Protein AF-A0A5C7YY11-F1 (afdb_monomer_lite)

Structure (mmCIF, N/CA/C/O backbone):
data_AF-A0A5C7YY11-F1
#
_entry.id   AF-A0A5C7YY11-F1
#
loop_
_atom_site.group_PDB
_atom_site.id
_atom_site.type_symbol
_atom_site.label_atom_id
_atom_site.label_alt_id
_atom_site.label_comp_id
_atom_site.label_asym_id
_atom_site.label_entity_id
_atom_site.label_seq_id
_atom_site.pdbx_PDB_ins_code
_atom_site.Cartn_x
_atom_site.Cartn_y
_atom_site.Cartn_z
_atom_site.occupancy
_atom_site.B_iso_or_equiv
_atom_site.auth_seq_id
_atom_site.auth_comp_id
_atom_site.auth_asym_id
_atom_site.auth_atom_id
_atom_site.pdbx_PDB_model_num
ATOM 1 N N . MET A 1 1 ? 0.382 16.682 -21.999 1.00 43.91 1 MET A N 1
ATOM 2 C CA . MET A 1 1 ? 0.088 16.961 -20.575 1.00 43.91 1 MET A CA 1
ATOM 3 C C . MET A 1 1 ? -1.367 17.381 -20.452 1.00 43.91 1 MET A C 1
ATOM 5 O O . MET A 1 1 ? -1.695 18.495 -20.838 1.00 43.91 1 MET A O 1
ATOM 9 N N . SER A 1 2 ? -2.246 16.487 -19.998 1.00 37.97 2 SER A N 1
ATOM 10 C CA . SER A 1 2 ? -3.649 16.832 -19.745 1.00 37.97 2 SER A CA 1
ATOM 11 C C . SER A 1 2 ? -3.827 17.183 -18.272 1.00 37.97 2 SER A C 1
ATOM 13 O O . SER A 1 2 ? -3.555 16.378 -17.385 1.00 37.97 2 SER A O 1
ATOM 15 N N . GLU A 1 3 ? -4.301 18.403 -18.045 1.00 42.25 3 GLU A N 1
ATOM 16 C CA . GLU A 1 3 ? -4.446 19.140 -16.780 1.00 42.25 3 GLU A CA 1
ATOM 17 C C . GLU A 1 3 ? -5.327 18.469 -15.703 1.00 42.25 3 GLU A C 1
ATOM 19 O O . GLU A 1 3 ? -5.557 19.051 -14.650 1.00 42.25 3 GLU A O 1
ATOM 24 N N . HIS A 1 4 ? -5.813 17.241 -15.911 1.00 35.28 4 HIS A N 1
ATOM 25 C CA . HIS A 1 4 ? -6.606 16.513 -14.911 1.00 35.28 4 HIS A CA 1
ATOM 26 C C . HIS A 1 4 ? -5.764 15.752 -13.875 1.00 35.28 4 HIS A C 1
ATOM 28 O O . HIS A 1 4 ? -6.285 15.411 -12.817 1.00 35.28 4 HIS A O 1
ATOM 34 N N . ILE A 1 5 ? -4.474 15.512 -14.140 1.00 45.25 5 ILE A N 1
ATOM 35 C CA . ILE A 1 5 ? -3.565 14.842 -13.188 1.00 45.25 5 ILE A CA 1
ATOM 36 C C . ILE A 1 5 ? -2.929 15.853 -12.214 1.00 45.25 5 ILE A C 1
ATOM 38 O O . ILE A 1 5 ? -2.675 15.520 -11.061 1.00 45.25 5 ILE A O 1
ATOM 42 N N . ALA A 1 6 ? -2.781 17.117 -12.624 1.00 40.50 6 ALA A N 1
ATOM 43 C CA . ALA A 1 6 ? -2.152 18.169 -11.818 1.00 40.50 6 ALA A CA 1
ATOM 44 C C . ALA A 1 6 ? -2.964 18.595 -10.574 1.00 40.50 6 ALA A C 1
ATOM 46 O O . ALA A 1 6 ? -2.430 19.248 -9.687 1.00 40.50 6 ALA A O 1
ATOM 47 N N . ILE A 1 7 ? -4.250 18.232 -10.477 1.00 42.00 7 ILE A N 1
ATOM 48 C CA . ILE A 1 7 ? -5.126 18.685 -9.380 1.00 42.00 7 ILE A CA 1
ATOM 49 C C . ILE A 1 7 ? -4.995 17.801 -8.123 1.00 42.00 7 ILE A C 1
ATOM 51 O O . ILE A 1 7 ? -5.358 18.234 -7.029 1.00 42.00 7 ILE A O 1
ATOM 55 N N . GLU A 1 8 ? -4.443 16.585 -8.222 1.00 43.41 8 GLU A N 1
ATOM 56 C CA . GLU A 1 8 ? -4.210 15.746 -7.032 1.00 43.41 8 GLU A CA 1
ATOM 57 C C . GLU A 1 8 ? -2.836 15.983 -6.370 1.00 43.41 8 GLU A C 1
ATOM 59 O O . GLU A 1 8 ? -2.633 15.541 -5.241 1.00 43.41 8 GLU A O 1
ATOM 64 N N . GLU A 1 9 ? -1.917 16.713 -7.019 1.00 44.56 9 GLU A N 1
ATOM 65 C CA . GLU A 1 9 ? -0.561 16.985 -6.504 1.00 44.56 9 GLU A CA 1
ATOM 66 C C . GLU A 1 9 ? -0.470 18.146 -5.497 1.00 44.56 9 GLU A C 1
ATOM 68 O O . GLU A 1 9 ? 0.557 18.304 -4.843 1.00 44.56 9 GLU A O 1
ATOM 73 N N . GLU A 1 10 ? -1.539 18.923 -5.292 1.00 43.25 10 GLU A N 1
ATOM 74 C CA . GLU A 1 10 ? -1.505 20.114 -4.425 1.00 43.25 10 GLU A CA 1
ATOM 75 C C . GLU A 1 10 ? -2.517 20.063 -3.266 1.00 43.25 10 GLU A C 1
ATOM 77 O O . GLU A 1 10 ? -3.016 21.077 -2.782 1.00 43.25 10 GLU A O 1
ATOM 82 N N . LYS A 1 11 ? -2.840 18.866 -2.768 1.00 47.50 11 LYS A N 1
ATOM 83 C CA . LYS A 1 11 ? -3.270 18.739 -1.368 1.00 47.50 11 LYS A CA 1
ATOM 84 C C . LYS A 1 11 ? -2.050 18.313 -0.572 1.00 47.50 11 LYS A C 1
ATOM 86 O O . LYS A 1 11 ? -1.344 17.425 -1.047 1.00 47.50 11 LYS A O 1
ATOM 91 N N . 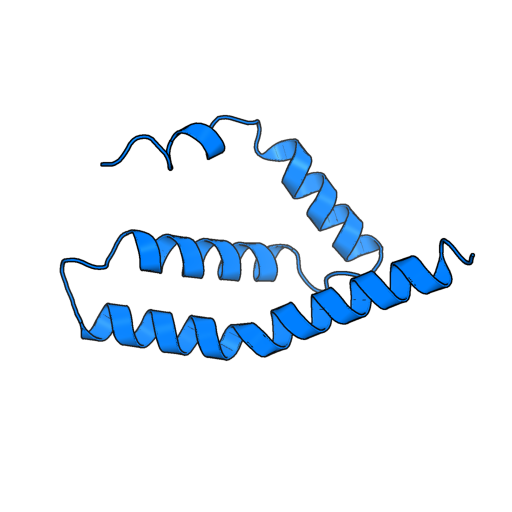PRO A 1 12 ? -1.784 18.909 0.610 1.00 44.78 12 PRO A N 1
ATOM 92 C CA . PRO A 1 12 ? -0.665 18.471 1.437 1.00 44.78 12 PRO A CA 1
ATOM 93 C C . PRO A 1 12 ? -0.723 16.944 1.515 1.00 44.78 12 PRO A C 1
ATOM 95 O O . PRO A 1 12 ? -1.803 16.390 1.687 1.00 44.78 12 PRO A O 1
ATOM 98 N N . SER A 1 13 ? 0.390 16.262 1.267 1.00 51.41 13 SER A N 1
ATOM 99 C CA . SER A 1 13 ? 0.493 14.794 1.219 1.00 51.41 13 SER A CA 1
ATOM 100 C C . SER A 1 13 ? 0.508 14.160 2.623 1.00 51.41 13 SER A C 1
ATOM 102 O O . SER A 1 13 ? 0.348 12.945 2.794 1.00 51.41 13 SER A O 1
ATOM 104 N N . GLU A 1 14 ? 0.641 15.003 3.647 1.00 52.09 14 GLU A N 1
ATOM 105 C CA . GLU A 1 14 ? 0.613 14.667 5.071 1.00 52.09 14 GLU A CA 1
ATOM 106 C C . GLU A 1 14 ? -0.704 14.029 5.581 1.00 52.09 14 GLU A C 1
ATOM 108 O O . GLU A 1 14 ? -0.615 13.035 6.307 1.00 52.09 14 GLU A O 1
ATOM 113 N N . PRO A 1 15 ? -1.924 14.476 5.204 1.00 66.56 15 PRO A N 1
ATOM 114 C CA . PRO A 1 15 ? -3.177 13.923 5.706 1.00 66.56 15 PRO A CA 1
ATOM 115 C C . PRO A 1 15 ? -3.384 12.477 5.258 1.00 66.56 15 PRO A C 1
ATOM 117 O O . PRO A 1 15 ? -3.843 11.657 6.047 1.00 66.56 15 PRO A O 1
ATOM 120 N N . PHE A 1 16 ? -3.038 12.134 4.011 1.00 81.19 16 PHE A N 1
ATOM 121 C CA . PHE A 1 16 ? -3.283 10.781 3.511 1.00 81.19 16 PHE A CA 1
ATOM 122 C C . PHE A 1 16 ? -2.239 9.784 4.022 1.00 81.19 16 PHE A C 1
ATOM 124 O O . PHE A 1 16 ? -2.584 8.656 4.365 1.00 81.19 16 PHE A O 1
ATOM 131 N N . THR A 1 17 ? -0.982 10.212 4.180 1.00 87.50 17 THR A N 1
ATOM 132 C CA . THR A 1 17 ? 0.045 9.377 4.824 1.00 87.50 17 THR A CA 1
ATOM 133 C C . THR A 1 17 ? -0.335 9.049 6.268 1.00 87.50 17 THR A C 1
ATOM 135 O O . THR A 1 17 ? -0.196 7.900 6.683 1.00 87.50 17 THR A O 1
ATOM 138 N N . ALA A 1 18 ? -0.880 10.013 7.018 1.00 90.56 18 ALA A N 1
ATOM 139 C CA . ALA A 1 18 ? -1.375 9.767 8.371 1.00 90.56 18 ALA A CA 1
ATOM 140 C C . ALA A 1 18 ? -2.519 8.737 8.401 1.00 90.56 18 ALA A C 1
ATOM 142 O O . ALA A 1 18 ? -2.536 7.869 9.273 1.00 90.56 18 ALA A O 1
ATOM 143 N N . VAL A 1 19 ? -3.437 8.782 7.427 1.00 92.44 19 VAL A N 1
ATOM 144 C CA . VAL A 1 19 ? -4.494 7.766 7.274 1.00 92.44 19 VAL A CA 1
ATOM 145 C C . VAL A 1 19 ? -3.894 6.385 7.021 1.00 92.44 19 VAL A C 1
ATOM 147 O O . VAL A 1 19 ? -4.283 5.434 7.692 1.00 92.44 19 VAL A O 1
ATOM 150 N N . LEU A 1 20 ? -2.923 6.265 6.113 1.00 94.00 20 LEU A N 1
ATOM 151 C CA . LEU A 1 20 ? -2.276 4.985 5.810 1.00 94.00 20 LEU A CA 1
ATOM 152 C C . LEU A 1 20 ? -1.551 4.409 7.033 1.00 94.00 20 LEU A C 1
ATOM 154 O O . LEU A 1 20 ? -1.743 3.240 7.358 1.00 94.00 20 LEU A O 1
ATOM 158 N N . LEU A 1 21 ? -0.784 5.235 7.752 1.00 94.88 21 LEU A N 1
ATOM 159 C CA . LEU A 1 21 ? -0.102 4.830 8.989 1.00 94.88 21 LEU A CA 1
ATOM 160 C C . LEU A 1 21 ? -1.099 4.388 10.062 1.00 94.88 21 LEU A C 1
ATOM 162 O O . LEU A 1 21 ? -0.864 3.431 10.799 1.00 94.88 21 LEU A O 1
ATOM 166 N N . TYR A 1 22 ? -2.244 5.065 10.146 1.00 94.62 22 TYR A N 1
ATOM 167 C CA . TYR A 1 22 ? -3.301 4.661 11.058 1.00 94.62 22 TYR A CA 1
ATOM 168 C C . TYR A 1 22 ? -3.946 3.333 10.639 1.00 94.62 22 TYR A C 1
ATOM 170 O O . TYR A 1 22 ? -4.132 2.461 11.482 1.00 94.62 22 TYR A O 1
ATOM 178 N N . MET A 1 23 ? -4.224 3.133 9.348 1.00 95.38 23 MET A N 1
ATOM 179 C CA . MET A 1 23 ? -4.743 1.868 8.814 1.00 95.38 23 MET A CA 1
ATOM 180 C C . MET A 1 23 ? -3.778 0.700 9.037 1.00 95.38 23 MET A C 1
ATOM 182 O O . MET A 1 23 ? -4.224 -0.402 9.350 1.00 95.38 23 MET A O 1
ATOM 186 N N . GLU A 1 24 ? -2.473 0.935 8.920 1.00 96.50 24 GLU A N 1
ATOM 187 C CA . GLU A 1 24 ? -1.437 -0.048 9.246 1.00 96.50 24 GLU A CA 1
ATOM 188 C C . GLU A 1 24 ? -1.443 -0.391 10.738 1.00 96.50 24 GLU A C 1
ATOM 190 O O . GLU A 1 24 ? -1.513 -1.561 11.109 1.00 96.50 24 GLU A O 1
ATOM 195 N N . LYS A 1 25 ? -1.508 0.620 11.613 1.00 96.25 25 LYS A N 1
ATOM 196 C CA . LYS A 1 25 ? -1.645 0.412 13.063 1.00 96.25 25 LYS A CA 1
ATOM 197 C C . LYS A 1 25 ? -2.909 -0.374 13.439 1.00 96.25 25 LYS A C 1
ATOM 199 O O . LYS A 1 25 ? -2.895 -1.121 14.415 1.00 96.25 25 LYS A O 1
ATOM 204 N N . LEU A 1 26 ? -3.999 -0.197 12.693 1.00 95.62 26 LEU A N 1
ATOM 205 C CA . LEU A 1 26 ? -5.252 -0.942 12.867 1.00 95.62 26 LEU A CA 1
ATOM 2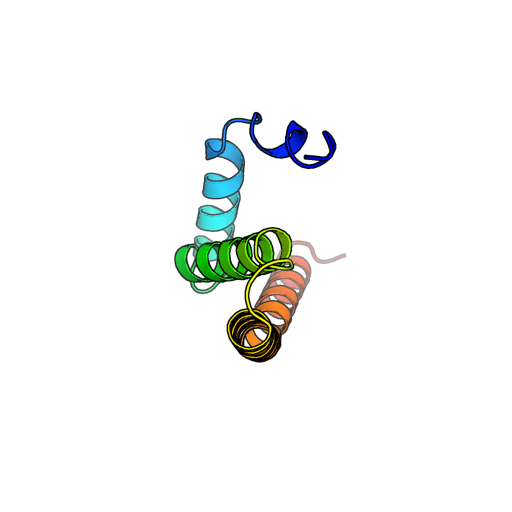06 C C . LEU A 1 26 ? -5.215 -2.354 12.254 1.00 95.62 26 LEU A C 1
ATOM 208 O O . LEU A 1 26 ? -6.165 -3.113 12.439 1.00 95.62 26 LEU A O 1
ATOM 212 N N . GLY A 1 27 ? -4.156 -2.713 11.522 1.00 95.62 27 GLY A N 1
ATOM 213 C CA . GLY A 1 27 ? -4.034 -3.995 10.827 1.00 95.62 27 GLY A CA 1
ATOM 214 C C . GLY A 1 27 ? -4.900 -4.115 9.569 1.00 95.62 27 GLY A C 1
ATOM 215 O O . GLY A 1 27 ? -5.135 -5.222 9.097 1.00 95.62 27 GLY A O 1
ATOM 216 N N . CYS A 1 28 ? -5.396 -2.997 9.028 1.00 96.44 28 CYS A N 1
ATOM 217 C CA . CYS A 1 28 ? -6.103 -2.956 7.740 1.00 96.44 28 CYS A CA 1
ATOM 218 C C . CYS A 1 28 ? -5.127 -2.976 6.549 1.00 96.44 28 CYS A C 1
ATOM 220 O O . CYS A 1 28 ? -5.477 -3.411 5.454 1.00 96.44 28 CYS A O 1
ATOM 222 N N . LEU A 1 29 ? -3.901 -2.503 6.778 1.00 96.44 29 LEU A N 1
ATOM 223 C CA . LEU A 1 29 ? -2.753 -2.597 5.879 1.00 96.44 29 LEU A CA 1
ATOM 224 C C . LEU A 1 29 ? -1.622 -3.309 6.623 1.00 96.44 29 LEU A C 1
ATOM 226 O O . LEU A 1 29 ? -1.480 -3.119 7.826 1.00 96.44 29 LEU A O 1
ATOM 230 N N . ASP A 1 30 ? -0.801 -4.093 5.924 1.00 93.75 30 ASP A N 1
ATOM 231 C CA . ASP A 1 30 ? 0.406 -4.666 6.551 1.00 93.75 30 ASP A CA 1
ATOM 232 C C . ASP A 1 30 ? 1.638 -3.776 6.371 1.00 93.75 30 ASP A C 1
ATOM 234 O O . ASP A 1 30 ? 2.609 -3.930 7.104 1.00 93.75 30 ASP A O 1
ATOM 238 N N . SER A 1 31 ? 1.634 -2.920 5.342 1.00 95.44 31 SER A N 1
ATOM 239 C CA . SER A 1 31 ? 2.749 -2.033 5.018 1.00 95.44 31 SER A CA 1
ATOM 240 C C . SER A 1 31 ? 2.269 -0.799 4.252 1.00 95.44 31 SER A C 1
ATOM 242 O O . SER A 1 31 ? 1.762 -0.913 3.130 1.00 95.44 31 SER A O 1
ATOM 244 N N . VAL A 1 32 ? 2.459 0.387 4.833 1.00 95.44 32 VAL A N 1
ATOM 245 C CA . VAL A 1 32 ? 2.241 1.673 4.146 1.00 95.44 32 VAL A CA 1
ATOM 246 C C . VAL A 1 32 ? 3.204 1.843 2.978 1.00 95.44 32 VAL A C 1
ATOM 248 O O . VAL A 1 32 ? 2.795 2.302 1.911 1.00 95.44 32 VAL A O 1
ATOM 251 N N . ASP A 1 33 ? 4.465 1.460 3.160 1.00 95.12 33 ASP A N 1
ATOM 252 C CA . ASP A 1 33 ? 5.487 1.591 2.122 1.00 95.12 33 ASP A CA 1
ATOM 253 C C . ASP A 1 33 ? 5.129 0.749 0.901 1.00 95.12 33 ASP A C 1
ATOM 255 O O . ASP A 1 33 ? 5.110 1.257 -0.219 1.00 95.12 33 ASP A O 1
ATOM 259 N N . ARG A 1 34 ? 4.680 -0.492 1.116 1.00 95.75 34 ARG A N 1
ATOM 260 C CA . ARG A 1 34 ? 4.213 -1.344 0.023 1.00 95.75 34 ARG A CA 1
ATOM 261 C C . ARG A 1 34 ? 2.99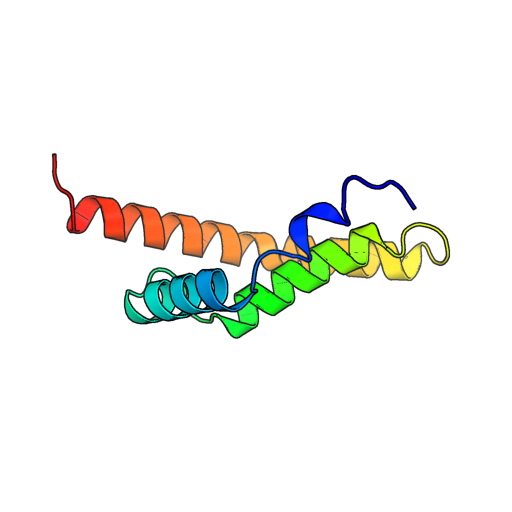7 -0.765 -0.699 1.00 95.75 34 ARG A C 1
ATOM 263 O O . ARG A 1 34 ? 2.874 -0.899 -1.914 1.00 95.75 34 ARG A O 1
ATOM 270 N N . TRP A 1 35 ? 2.085 -0.120 0.026 1.00 95.69 35 TRP A N 1
ATOM 271 C CA . TRP A 1 35 ? 0.950 0.558 -0.600 1.00 95.69 35 TRP A CA 1
ATOM 272 C C . TRP A 1 35 ? 1.422 1.703 -1.506 1.00 95.69 35 TRP A C 1
ATOM 274 O O . TRP A 1 35 ? 0.930 1.843 -2.628 1.00 95.69 35 TRP A O 1
ATOM 284 N N . LYS A 1 36 ? 2.406 2.489 -1.047 1.00 93.81 36 LYS A N 1
ATOM 285 C CA . LYS A 1 36 ? 3.002 3.582 -1.829 1.00 93.81 36 LYS A CA 1
ATOM 286 C C . LYS A 1 36 ? 3.719 3.055 -3.069 1.00 93.81 36 LYS A C 1
ATOM 288 O O . LYS A 1 36 ? 3.495 3.592 -4.144 1.00 93.81 36 LYS A O 1
ATOM 293 N N . GLU A 1 37 ? 4.477 1.965 -2.961 1.00 94.12 37 GLU A N 1
ATOM 294 C CA . GLU A 1 37 ? 5.106 1.307 -4.116 1.00 94.12 37 GLU A CA 1
ATOM 295 C C . GLU A 1 37 ? 4.081 0.919 -5.190 1.00 94.12 37 GLU A C 1
ATOM 297 O O . GLU A 1 37 ? 4.290 1.178 -6.371 1.00 94.12 37 GLU A O 1
ATOM 302 N N . ILE A 1 38 ? 2.947 0.329 -4.794 1.00 94.19 38 ILE A N 1
ATOM 303 C CA . ILE A 1 38 ? 1.887 -0.055 -5.739 1.00 94.19 38 ILE A CA 1
ATOM 304 C C . ILE A 1 38 ? 1.222 1.187 -6.356 1.00 94.19 38 ILE A C 1
ATOM 306 O O . ILE A 1 38 ? 0.871 1.177 -7.540 1.00 94.19 38 ILE A O 1
ATOM 310 N N . ARG A 1 39 ? 1.061 2.273 -5.585 1.00 91.50 39 ARG A N 1
ATOM 311 C CA . ARG A 1 39 ? 0.568 3.559 -6.106 1.00 91.50 39 ARG A CA 1
ATOM 312 C C . ARG A 1 39 ? 1.517 4.125 -7.162 1.00 91.50 39 ARG A C 1
ATOM 314 O O . ARG A 1 39 ? 1.037 4.535 -8.218 1.00 91.50 39 ARG A O 1
ATOM 321 N N . GLU A 1 40 ? 2.819 4.115 -6.896 1.00 90.06 40 GLU A N 1
ATOM 322 C CA . GLU A 1 40 ? 3.826 4.598 -7.843 1.00 90.06 40 GLU A CA 1
ATOM 323 C C . GLU A 1 40 ? 3.928 3.710 -9.078 1.00 90.06 40 GLU A C 1
ATOM 325 O O . GLU A 1 40 ? 3.979 4.225 -10.188 1.00 90.06 40 GLU A O 1
ATOM 330 N N . LEU A 1 41 ? 3.831 2.390 -8.924 1.00 90.75 41 LEU A N 1
ATOM 331 C CA . LEU A 1 41 ? 3.770 1.463 -10.052 1.00 90.75 41 LEU A CA 1
ATOM 332 C C . LEU A 1 41 ? 2.607 1.796 -11.001 1.00 90.75 41 LEU A C 1
ATOM 334 O O . LEU A 1 41 ? 2.784 1.858 -12.213 1.00 90.75 41 LEU A O 1
ATOM 338 N N . ARG A 1 42 ? 1.419 2.069 -10.452 1.00 88.81 42 ARG A N 1
ATOM 339 C CA . ARG A 1 42 ? 0.262 2.531 -11.233 1.00 88.81 42 ARG A CA 1
ATOM 340 C C . ARG A 1 42 ? 0.522 3.899 -11.885 1.00 88.81 42 ARG A C 1
ATOM 342 O O . ARG A 1 42 ? 0.064 4.127 -13.002 1.00 88.81 42 ARG A O 1
ATOM 349 N N . ASN A 1 43 ? 1.212 4.816 -11.202 1.00 85.69 43 ASN A N 1
ATOM 350 C CA . ASN A 1 43 ? 1.560 6.128 -11.762 1.00 85.69 43 ASN A CA 1
ATOM 351 C C . ASN A 1 43 ? 2.542 6.005 -12.936 1.00 85.69 43 ASN A C 1
ATOM 353 O O . ASN A 1 43 ? 2.348 6.675 -13.946 1.00 85.69 43 ASN A O 1
ATOM 357 N N . ALA A 1 44 ? 3.544 5.129 -12.823 1.00 83.75 44 ALA A N 1
ATOM 358 C CA . ALA A 1 44 ? 4.563 4.893 -13.845 1.00 83.75 44 ALA A CA 1
ATOM 359 C C . ALA A 1 44 ? 3.950 4.369 -15.150 1.00 83.75 44 ALA A C 1
ATOM 361 O O . ALA A 1 44 ? 4.255 4.877 -16.227 1.00 83.75 44 ALA A O 1
ATOM 362 N N . VAL A 1 45 ? 2.980 3.451 -15.046 1.00 80.81 45 VAL A N 1
ATOM 363 C CA . VAL A 1 45 ? 2.218 2.960 -16.208 1.00 80.81 45 VAL A CA 1
ATOM 364 C C . VAL A 1 45 ? 1.564 4.122 -16.952 1.00 80.81 45 VAL A C 1
ATOM 366 O O . VAL A 1 45 ? 1.564 4.138 -18.175 1.00 80.81 45 VAL A O 1
ATOM 369 N N . ASN A 1 46 ? 1.056 5.126 -16.226 1.00 71.19 46 ASN A N 1
ATOM 370 C CA . ASN A 1 46 ? 0.403 6.284 -16.827 1.00 71.19 46 ASN A CA 1
ATOM 371 C C . ASN A 1 46 ? 1.346 7.272 -17.529 1.00 71.19 46 ASN A C 1
ATOM 373 O O . ASN A 1 46 ? 0.860 8.125 -18.273 1.00 71.19 46 ASN A O 1
ATOM 377 N N . HIS A 1 47 ? 2.655 7.183 -17.285 1.00 71.19 47 HIS A N 1
ATOM 378 C CA . HIS A 1 47 ? 3.646 8.130 -17.791 1.00 71.19 47 HIS A CA 1
ATOM 379 C C . HIS A 1 47 ? 4.488 7.570 -18.946 1.00 71.19 47 HIS A C 1
ATOM 381 O O . HIS A 1 47 ? 4.873 8.327 -19.828 1.00 71.19 47 HIS A O 1
ATOM 387 N N . GLU A 1 48 ? 4.738 6.259 -18.979 1.00 63.59 48 GLU A N 1
ATOM 388 C CA . GLU A 1 48 ? 5.720 5.645 -19.891 1.00 63.59 48 GLU A CA 1
ATOM 389 C C . GLU A 1 48 ? 5.110 4.976 -21.141 1.00 63.59 48 GLU A C 1
ATOM 391 O O . GLU A 1 48 ? 5.790 4.238 -21.850 1.00 63.59 48 GLU A O 1
ATOM 396 N N . TYR A 1 49 ? 3.831 5.228 -21.451 1.00 60.09 49 TYR A N 1
ATOM 397 C CA . TYR A 1 49 ? 3.129 4.563 -22.563 1.00 60.09 49 TYR A CA 1
ATOM 398 C C . TYR A 1 49 ? 3.759 4.763 -23.957 1.00 60.09 49 TYR A C 1
ATOM 400 O O . TYR A 1 49 ? 3.433 3.997 -24.864 1.00 60.09 49 TYR A O 1
ATOM 408 N N . GLU A 1 50 ? 4.589 5.788 -24.167 1.00 62.47 50 GLU A N 1
ATOM 409 C CA . GLU A 1 50 ? 4.962 6.238 -25.517 1.00 62.47 50 GLU A CA 1
ATOM 410 C C . GLU A 1 50 ? 6.293 5.670 -26.049 1.00 62.47 50 GLU A C 1
ATOM 412 O O . GLU A 1 50 ? 6.452 5.614 -27.268 1.00 62.47 50 GLU A O 1
ATOM 417 N N . ASP A 1 51 ? 7.200 5.164 -25.197 1.00 66.06 51 ASP A N 1
ATOM 418 C CA . ASP A 1 51 ? 8.606 4.975 -25.608 1.00 66.06 51 ASP A CA 1
ATOM 419 C C . ASP A 1 51 ? 9.131 3.518 -25.636 1.00 66.06 51 ASP A C 1
ATOM 421 O O . ASP A 1 51 ? 10.042 3.234 -26.418 1.00 66.06 51 ASP A O 1
ATOM 425 N N . ASP A 1 52 ? 8.570 2.565 -24.868 1.00 80.25 52 ASP A N 1
ATOM 426 C CA . ASP A 1 52 ? 9.017 1.154 -24.890 1.00 80.25 52 ASP A CA 1
ATOM 427 C C . ASP A 1 52 ? 7.916 0.120 -24.525 1.00 80.25 52 ASP A C 1
ATOM 429 O O . ASP A 1 52 ? 7.528 -0.012 -23.358 1.00 80.25 52 ASP A O 1
ATOM 433 N N . PRO A 1 53 ? 7.448 -0.701 -25.490 1.00 83.06 53 PRO A N 1
ATOM 434 C CA . PRO A 1 53 ? 6.477 -1.768 -25.240 1.00 83.06 53 PRO A CA 1
ATOM 435 C C . PRO A 1 53 ? 6.915 -2.827 -24.217 1.00 83.06 53 PRO A C 1
ATOM 437 O O . PRO A 1 53 ? 6.053 -3.430 -23.572 1.00 83.06 53 PRO A O 1
ATOM 440 N N . GLN A 1 54 ? 8.220 -3.086 -24.073 1.00 87.44 54 GLN A N 1
ATOM 441 C CA . GLN A 1 54 ? 8.719 -4.081 -23.119 1.00 87.44 54 GLN A CA 1
ATOM 442 C C . GLN A 1 54 ? 8.594 -3.564 -21.686 1.00 87.44 54 GLN A C 1
ATOM 444 O O . GLN A 1 54 ? 8.056 -4.257 -20.823 1.00 87.44 54 GLN A O 1
ATOM 449 N N . THR A 1 55 ? 9.006 -2.320 -21.457 1.00 84.75 55 THR A N 1
ATOM 450 C CA . THR A 1 55 ? 8.831 -1.640 -20.171 1.00 84.75 55 THR A CA 1
ATOM 451 C C . THR A 1 55 ? 7.355 -1.591 -19.756 1.00 84.75 55 THR A C 1
ATOM 453 O O . THR A 1 55 ? 7.005 -1.932 -18.623 1.00 84.75 55 THR A O 1
ATOM 456 N N . LEU A 1 56 ? 6.452 -1.290 -20.695 1.00 84.50 56 LEU A N 1
ATOM 457 C CA . LEU A 1 56 ? 5.012 -1.302 -20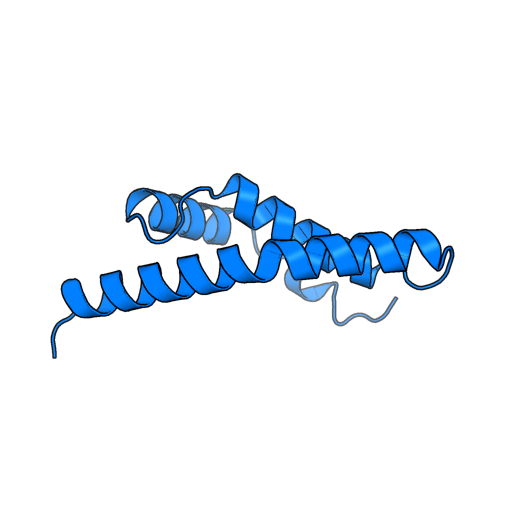.432 1.00 84.50 56 LEU A CA 1
ATOM 458 C C . LEU A 1 56 ? 4.490 -2.697 -20.038 1.00 84.50 56 LEU A C 1
ATOM 460 O O . LEU A 1 56 ? 3.697 -2.827 -19.101 1.00 84.50 56 LEU A O 1
ATOM 464 N N . HIS A 1 57 ? 4.933 -3.747 -20.735 1.00 89.44 57 HIS A N 1
ATOM 465 C CA . HIS A 1 57 ? 4.605 -5.128 -20.379 1.00 89.44 57 HIS A CA 1
ATOM 466 C C . HIS A 1 57 ? 5.045 -5.456 -18.944 1.00 89.44 57 HIS A C 1
ATOM 468 O O . HIS A 1 57 ? 4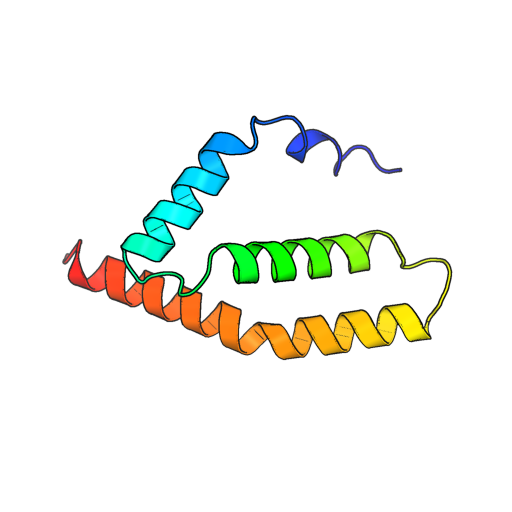.262 -6.015 -18.171 1.00 89.44 57 HIS A O 1
ATOM 474 N N . ASP A 1 58 ? 6.261 -5.069 -18.566 1.00 90.69 58 ASP A N 1
ATOM 475 C CA . ASP A 1 58 ? 6.821 -5.365 -17.248 1.00 90.69 58 ASP A CA 1
ATOM 476 C C . ASP A 1 58 ? 6.049 -4.651 -16.130 1.00 90.69 58 ASP A C 1
ATOM 478 O O . ASP A 1 58 ? 5.749 -5.255 -15.092 1.00 90.69 58 ASP A O 1
ATOM 482 N N . PHE A 1 59 ? 5.603 -3.414 -16.369 1.00 90.00 59 PHE A N 1
ATOM 483 C CA . PHE A 1 59 ? 4.699 -2.733 -15.448 1.00 90.00 59 PHE A CA 1
ATOM 484 C C . PHE A 1 59 ? 3.345 -3.435 -15.306 1.00 90.00 59 PHE A C 1
ATOM 486 O O . PHE A 1 59 ? 2.849 -3.583 -14.185 1.00 90.00 59 PHE A O 1
ATOM 493 N N . PHE A 1 60 ? 2.742 -3.910 -16.401 1.00 90.19 60 PHE A N 1
ATOM 494 C CA . PHE A 1 60 ? 1.486 -4.664 -16.328 1.00 90.19 60 PHE A CA 1
ATOM 495 C C . PHE A 1 60 ? 1.638 -5.962 -15.534 1.00 90.19 60 PHE A C 1
ATOM 497 O O . PHE A 1 60 ? 0.781 -6.273 -14.700 1.00 90.19 60 PHE A O 1
ATOM 504 N N . VAL A 1 61 ? 2.735 -6.694 -15.740 1.00 94.75 61 VAL A N 1
ATOM 505 C CA . VAL A 1 61 ? 3.053 -7.901 -14.966 1.00 94.75 61 VAL A CA 1
ATOM 506 C C . VAL A 1 61 ? 3.169 -7.569 -13.478 1.00 94.75 61 VAL A C 1
ATOM 508 O O . VAL A 1 61 ? 2.553 -8.242 -12.646 1.00 94.75 61 VAL A O 1
ATOM 511 N N . ALA A 1 62 ? 3.893 -6.505 -13.129 1.00 94.69 62 ALA A N 1
ATOM 512 C CA . ALA A 1 62 ? 4.050 -6.076 -11.744 1.00 94.69 62 ALA A CA 1
ATOM 513 C C . ALA A 1 62 ? 2.717 -5.626 -11.108 1.00 94.69 62 ALA A C 1
ATOM 515 O O . ALA A 1 62 ? 2.449 -5.922 -9.936 1.00 94.69 62 ALA A O 1
ATOM 516 N N . MET A 1 63 ? 1.849 -4.944 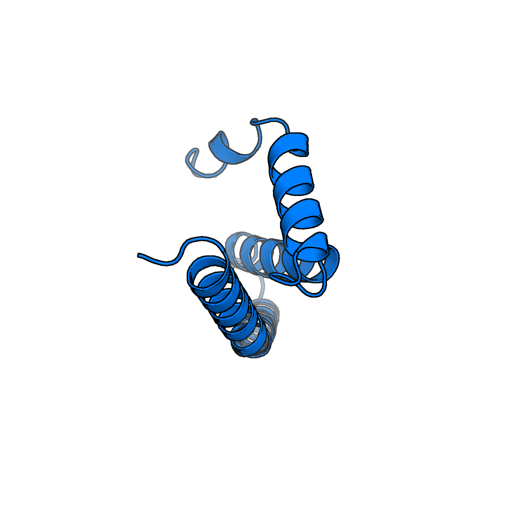-11.865 1.00 92.88 63 MET A N 1
ATOM 517 C CA . MET A 1 63 ? 0.525 -4.534 -11.382 1.00 92.88 63 MET A CA 1
ATOM 518 C C . MET A 1 63 ? -0.364 -5.746 -11.117 1.00 92.88 63 MET A C 1
ATOM 520 O O . MET A 1 63 ? -0.987 -5.836 -10.057 1.00 92.88 63 MET A O 1
ATOM 524 N N . LEU A 1 64 ? -0.386 -6.705 -12.046 1.00 95.69 64 LEU A N 1
ATOM 525 C CA . LEU A 1 64 ? -1.153 -7.937 -11.892 1.00 95.69 64 LEU A CA 1
ATOM 526 C C . LEU A 1 64 ? -0.678 -8.733 -10.669 1.00 95.69 64 LEU A C 1
ATOM 528 O O . LEU A 1 64 ? -1.501 -9.202 -9.883 1.00 95.69 64 LEU A O 1
ATOM 532 N N . ALA A 1 65 ? 0.638 -8.815 -10.459 1.00 97.12 65 ALA A N 1
ATOM 533 C CA . ALA A 1 65 ? 1.225 -9.459 -9.286 1.00 97.12 65 ALA A CA 1
ATOM 534 C C . ALA A 1 65 ? 0.860 -8.757 -7.963 1.00 97.12 65 ALA A C 1
ATOM 536 O O . ALA A 1 65 ? 0.830 -9.395 -6.911 1.00 97.12 65 ALA A O 1
ATOM 537 N N . SER A 1 66 ? 0.544 -7.460 -8.004 1.00 96.94 66 SER A N 1
ATOM 538 C CA . SER A 1 66 ? 0.148 -6.672 -6.831 1.00 96.94 66 SER A CA 1
ATOM 539 C C . SER A 1 66 ? -1.347 -6.791 -6.493 1.00 96.94 66 SER A C 1
ATOM 541 O O . SER A 1 66 ? -1.748 -6.525 -5.357 1.00 96.94 66 SER A O 1
ATOM 543 N N . ALA A 1 67 ? -2.186 -7.233 -7.435 1.00 96.31 67 ALA A N 1
ATOM 544 C CA . ALA A 1 67 ? -3.638 -7.303 -7.255 1.00 96.31 67 ALA A CA 1
ATOM 545 C C . ALA A 1 67 ? -4.100 -8.176 -6.064 1.00 96.31 67 ALA A C 1
ATOM 547 O O . ALA A 1 67 ? -4.961 -7.718 -5.306 1.00 96.31 67 ALA A O 1
ATOM 548 N N . PRO A 1 68 ? -3.539 -9.380 -5.809 1.00 97.62 68 PRO A N 1
ATOM 549 C CA . PRO A 1 68 ? -3.937 -10.189 -4.653 1.00 97.62 68 PRO A CA 1
ATOM 550 C C . PRO A 1 68 ? -3.727 -9.474 -3.312 1.00 97.62 68 PRO A C 1
ATOM 552 O O . PRO A 1 68 ? -4.540 -9.615 -2.398 1.00 97.62 68 PRO A O 1
ATOM 555 N N . GLN A 1 69 ? -2.664 -8.673 -3.196 1.00 96.62 69 GLN A N 1
ATOM 556 C CA . GLN A 1 69 ? -2.371 -7.912 -1.984 1.00 96.62 69 GLN A CA 1
ATOM 557 C C . GLN A 1 69 ? -3.406 -6.806 -1.751 1.00 96.62 69 GLN A C 1
ATOM 559 O O . GLN A 1 69 ? -3.913 -6.671 -0.637 1.00 96.62 69 GLN A O 1
ATOM 564 N N . LEU A 1 70 ? -3.779 -6.075 -2.806 1.00 96.62 70 LEU A N 1
ATOM 565 C CA . LEU A 1 70 ? -4.827 -5.053 -2.739 1.00 96.62 70 LEU A CA 1
ATOM 566 C C . LEU A 1 70 ? -6.176 -5.650 -2.312 1.00 96.62 70 LEU A C 1
ATOM 568 O O . LEU A 1 70 ? -6.851 -5.102 -1.440 1.00 96.62 70 LEU A O 1
ATOM 572 N N . LEU A 1 71 ? -6.546 -6.802 -2.879 1.00 97.50 71 LEU A N 1
ATOM 573 C CA . LEU A 1 71 ? -7.773 -7.515 -2.512 1.00 97.50 71 LEU A CA 1
ATOM 574 C C . LEU A 1 71 ? -7.750 -7.987 -1.055 1.00 97.50 71 LEU A C 1
ATOM 576 O O . LEU A 1 71 ? -8.768 -7.910 -0.365 1.00 97.50 71 LEU A O 1
ATOM 580 N N . ARG A 1 72 ? -6.591 -8.433 -0.560 1.00 97.81 72 ARG A N 1
ATOM 581 C CA . ARG A 1 72 ? -6.430 -8.817 0.845 1.00 97.81 72 ARG A CA 1
ATOM 582 C C . ARG A 1 72 ? -6.612 -7.623 1.783 1.00 97.81 72 ARG A C 1
ATOM 584 O O . ARG A 1 72 ? -7.354 -7.744 2.752 1.00 97.81 72 ARG A O 1
ATOM 591 N N . TRP A 1 73 ? -5.984 -6.481 1.502 1.00 97.69 73 TRP A N 1
ATOM 592 C CA . TRP A 1 73 ? -6.163 -5.263 2.307 1.00 97.69 73 TRP A CA 1
ATOM 593 C C . TRP A 1 73 ? -7.610 -4.770 2.307 1.00 97.69 73 TRP A C 1
ATOM 595 O O . TRP A 1 73 ? -8.127 -4.370 3.347 1.00 97.69 73 TRP A O 1
ATOM 605 N N . HIS A 1 74 ? -8.299 -4.872 1.170 1.00 97.12 74 HIS A N 1
ATOM 606 C CA . HIS A 1 74 ? -9.733 -4.606 1.107 1.00 97.12 74 HIS A CA 1
ATOM 607 C C . HIS A 1 74 ? -10.528 -5.529 2.048 1.00 97.12 74 HIS A C 1
ATOM 609 O O . HIS A 1 74 ? -11.370 -5.048 2.804 1.00 97.12 74 HIS A O 1
ATOM 615 N N . GLY A 1 75 ? -10.227 -6.832 2.063 1.00 97.38 75 GLY A N 1
ATOM 616 C CA . GLY A 1 75 ? -10.835 -7.779 3.002 1.00 97.38 75 GLY A CA 1
ATOM 617 C C . GLY A 1 75 ? -10.575 -7.426 4.470 1.00 97.38 75 GLY A C 1
ATOM 618 O O . GLY A 1 75 ? -11.512 -7.381 5.261 1.00 97.38 75 GLY A O 1
ATOM 619 N N . LEU A 1 76 ? -9.329 -7.094 4.825 1.00 97.19 76 LEU A N 1
ATOM 620 C CA . LEU A 1 76 ? -8.968 -6.684 6.188 1.00 97.19 76 LEU A CA 1
ATOM 621 C C . LEU A 1 76 ? -9.723 -5.432 6.643 1.00 97.19 76 LEU A C 1
ATOM 623 O O . LEU A 1 76 ? -10.167 -5.360 7.788 1.00 97.19 76 LEU A O 1
ATOM 627 N N . LEU A 1 77 ? -9.895 -4.462 5.745 1.00 95.75 77 LEU A N 1
ATOM 628 C CA . LEU A 1 77 ? -10.664 -3.259 6.032 1.00 95.75 77 LEU A CA 1
ATOM 629 C C . LEU A 1 77 ? -12.142 -3.581 6.291 1.00 95.75 77 LEU A C 1
ATOM 631 O O . LEU A 1 77 ? -12.714 -3.082 7.260 1.00 95.75 77 LEU A O 1
ATOM 635 N N . LEU A 1 78 ? -12.757 -4.430 5.463 1.00 95.88 78 LEU A N 1
ATOM 636 C CA . LEU A 1 78 ? -14.144 -4.859 5.667 1.00 95.88 78 LEU A CA 1
ATOM 637 C C . LEU A 1 78 ? -14.316 -5.607 6.995 1.00 95.88 78 LEU A C 1
ATOM 639 O O . LEU A 1 78 ? -15.260 -5.324 7.736 1.00 95.88 78 LEU A O 1
ATOM 643 N N . ASP A 1 79 ? -13.386 -6.503 7.322 1.00 96.19 79 ASP A N 1
ATOM 644 C CA . ASP A 1 79 ? -13.380 -7.239 8.586 1.00 96.19 79 ASP A CA 1
ATOM 645 C C . ASP A 1 79 ? -13.244 -6.302 9.791 1.00 96.19 79 ASP A C 1
ATOM 647 O O . ASP A 1 79 ? -13.947 -6.470 10.790 1.00 96.19 79 ASP A O 1
ATOM 651 N N . PHE A 1 80 ? -12.352 -5.310 9.710 1.00 95.56 80 PHE A N 1
ATOM 652 C CA . PHE A 1 80 ? -12.208 -4.286 10.741 1.00 95.56 80 PHE A CA 1
ATOM 653 C C . PHE A 1 80 ? -13.518 -3.516 10.928 1.00 95.56 80 PHE A C 1
ATOM 655 O O . PHE A 1 80 ? -14.037 -3.448 12.041 1.00 95.56 80 PHE A O 1
ATOM 662 N N . CYS A 1 81 ? -14.107 -3.007 9.842 1.00 94.75 81 CYS A N 1
ATOM 663 C CA . CYS A 1 81 ? -15.371 -2.277 9.896 1.00 94.75 81 CYS A CA 1
ATOM 664 C C . CYS A 1 81 ? -16.500 -3.115 10.511 1.00 94.75 81 CYS A C 1
ATOM 666 O O . CYS A 1 81 ? -17.223 -2.613 11.370 1.00 94.75 81 CYS A O 1
ATOM 668 N N . GLY A 1 82 ? -16.625 -4.387 10.119 1.00 96.31 82 GLY A N 1
ATOM 669 C CA . GLY A 1 82 ? -17.648 -5.292 10.645 1.00 96.31 82 GLY A CA 1
ATOM 670 C C . GLY A 1 82 ? -17.493 -5.593 12.138 1.00 96.31 82 GLY A C 1
ATOM 671 O O . GLY A 1 82 ? -18.492 -5.739 12.838 1.00 96.31 82 GLY A O 1
ATOM 672 N N . LYS A 1 83 ? -16.255 -5.649 12.645 1.00 95.12 83 LYS A N 1
ATOM 673 C CA . LYS A 1 83 ? -15.969 -5.870 14.073 1.00 95.12 83 LYS A CA 1
ATOM 674 C C . LYS A 1 83 ? -16.144 -4.605 14.913 1.00 95.12 83 LYS A C 1
ATOM 676 O O . LYS A 1 83 ? -16.629 -4.689 16.037 1.00 95.12 83 LYS A O 1
ATOM 681 N N . THR A 1 84 ? -15.717 -3.453 14.401 1.00 95.12 84 THR A N 1
ATOM 682 C CA . THR A 1 84 ? -15.679 -2.191 15.158 1.00 95.12 84 THR A CA 1
ATOM 683 C C . THR A 1 84 ? -17.016 -1.458 15.155 1.00 95.12 84 THR A C 1
ATOM 685 O O . THR A 1 84 ? -17.356 -0.820 16.149 1.00 95.12 84 THR A O 1
ATOM 688 N N . TYR A 1 85 ? -17.783 -1.562 14.070 1.00 90.75 85 TYR A N 1
ATOM 689 C CA . TYR A 1 85 ? -19.065 -0.874 13.905 1.00 90.75 85 TYR A CA 1
ATOM 690 C C . TYR A 1 85 ? -20.191 -1.880 13.614 1.00 90.75 85 TYR A C 1
ATOM 692 O O . TYR A 1 85 ? -20.758 -1.868 12.515 1.00 90.75 85 TYR A O 1
ATOM 700 N N . PRO A 1 86 ? -20.507 -2.784 14.564 1.00 81.75 86 PRO A N 1
ATOM 701 C CA . PRO A 1 86 ? -21.611 -3.721 14.401 1.00 81.75 86 PRO A CA 1
ATOM 702 C C . PRO A 1 86 ? -22.935 -2.955 14.267 1.00 81.75 86 PRO A C 1
ATOM 704 O O . PRO A 1 86 ? -23.145 -1.947 14.944 1.00 81.75 86 PRO A O 1
ATOM 707 N N . ARG A 1 87 ? -23.797 -3.418 13.358 1.00 71.81 87 ARG A N 1
ATOM 708 C CA . ARG A 1 87 ? -25.143 -2.862 13.153 1.00 71.81 87 ARG A CA 1
ATOM 709 C C . ARG A 1 87 ? -26.112 -3.307 14.236 1.00 71.81 87 ARG A C 1
ATOM 711 O O . ARG A 1 87 ? -26.001 -4.477 14.664 1.00 71.81 87 ARG A O 1
#

Foldseek 3Di:
DDPPVVVVVPDPPVVVLVVLVVCCVLVLAVDPVVVVVLVVLVVVLVPPVPDDPVVNVVSVVVNVVCVVRVVSSVVSVVVSCCVVPPD

Sequence (87 aa):
MSEHIAIEEEKPSEPFTAVLLYMEKLGCLDSVDRWKEIRELRNAVNHEYEDDPQTLHDFFVAMLASAPQLLRWHGLLLDFCGKTYPR

Radius of gyration: 15.96 Å; chains: 1; bounding box: 34×30×41 Å

pLDDT: mean 82.54, std 19.1, range [35.28, 97.81]

Secondary structure (DSSP, 8-state):
--TTSTTSTTS-SHHHHHHHHHHHHTTS-S-HHHHHHHHHHHHHHHH-TTT-HHHHHHHHHHHHHHHHHHHHHHHHHHHHHHHHS--